Protein AF-A0A518K276-F1 (afdb_monomer_lite)

Secondary structure (DSSP, 8-state):
----GGGGSHHHHHHHHHHHHHHTT--GGG--EEEEEEEE---S-S--SSSS-----------EEEEEEEE----

Foldseek 3Di:
DDDDCVCVVPVNVVVVVVVVVVCVVDDQQPDKDKDKDKDKPPPDDPDDPDPDDDDDDDDDDIDIDIDIDIDGDDD

Organism: NCBI:txid2528022

Structure (mmCIF, N/CA/C/O backbone):
data_AF-A0A518K276-F1
#
_entry.id   AF-A0A518K276-F1
#
loop_
_atom_site.group_PDB
_atom_site.id
_atom_site.type_symbol
_atom_site.label_atom_id
_atom_site.label_alt_id
_atom_site.label_comp_id
_atom_site.label_asym_id
_atom_site.label_entity_id
_atom_site.label_seq_id
_atom_site.pdbx_PDB_ins_code
_atom_site.Cartn_x
_atom_site.Cartn_y
_atom_site.Cartn_z
_atom_site.occupancy
_atom_site.B_iso_or_equiv
_atom_site.auth_seq_id
_atom_site.auth_comp_id
_atom_site.auth_asym_id
_atom_site.auth_atom_id
_atom_site.pdbx_PDB_model_num
ATOM 1 N N . MET A 1 1 ? -11.535 -3.306 -14.863 1.00 58.50 1 MET A N 1
ATOM 2 C CA . MET A 1 1 ? -10.713 -3.294 -13.632 1.00 58.50 1 MET A CA 1
ATOM 3 C C . MET A 1 1 ? -10.262 -4.718 -13.366 1.00 58.50 1 MET A C 1
ATOM 5 O O . MET A 1 1 ? -11.070 -5.615 -13.551 1.00 58.50 1 MET A O 1
ATOM 9 N N . VAL A 1 2 ? -8.992 -4.929 -13.015 1.00 80.31 2 VAL A N 1
ATOM 10 C CA . VAL A 1 2 ? -8.469 -6.248 -12.619 1.00 80.31 2 VAL A CA 1
ATOM 11 C C . VAL A 1 2 ? -8.337 -6.241 -11.101 1.00 80.31 2 VAL A C 1
ATOM 13 O O . VAL A 1 2 ? -7.793 -5.288 -10.544 1.00 80.31 2 VAL A O 1
ATOM 16 N N . HIS A 1 3 ? -8.858 -7.269 -10.440 1.00 86.19 3 HIS A N 1
ATOM 17 C CA . HIS A 1 3 ? -8.756 -7.441 -8.994 1.00 86.19 3 HIS A CA 1
ATOM 18 C C . HIS A 1 3 ? -7.849 -8.629 -8.676 1.00 86.19 3 HIS A C 1
ATOM 20 O O . HIS A 1 3 ? -7.689 -9.537 -9.491 1.00 86.19 3 HIS A O 1
ATOM 26 N N . ALA A 1 4 ? -7.234 -8.612 -7.493 1.00 91.06 4 ALA A N 1
ATOM 27 C CA . ALA A 1 4 ? -6.458 -9.752 -7.027 1.00 91.06 4 ALA A CA 1
ATOM 28 C C . ALA A 1 4 ? -7.409 -10.922 -6.747 1.00 91.06 4 ALA A C 1
ATOM 30 O O . ALA A 1 4 ? -8.301 -10.779 -5.915 1.00 91.06 4 ALA A O 1
ATOM 31 N N . ALA A 1 5 ? -7.189 -12.071 -7.392 1.00 95.69 5 ALA A N 1
ATOM 32 C CA . ALA A 1 5 ? -8.005 -13.278 -7.201 1.00 95.69 5 ALA A CA 1
ATOM 33 C C . ALA A 1 5 ? -8.040 -13.750 -5.734 1.00 95.69 5 ALA A C 1
ATOM 35 O O . ALA A 1 5 ? -9.000 -14.365 -5.285 1.00 95.69 5 ALA A O 1
ATOM 36 N N . GLU A 1 6 ? -7.016 -13.408 -4.948 1.00 95.75 6 GLU A N 1
ATOM 37 C CA . GLU A 1 6 ? -6.981 -13.656 -3.506 1.00 95.75 6 GLU A CA 1
ATOM 38 C C . GLU A 1 6 ? -8.124 -12.967 -2.743 1.00 95.75 6 GLU A C 1
ATOM 40 O O . GLU A 1 6 ? -8.494 -13.432 -1.672 1.00 95.75 6 GLU A O 1
ATOM 45 N N . GLN A 1 7 ? -8.739 -11.911 -3.290 1.00 93.56 7 GLN A N 1
ATOM 46 C CA . GLN A 1 7 ? -9.928 -11.302 -2.685 1.00 93.56 7 GLN A CA 1
ATOM 47 C C . GLN A 1 7 ? -11.137 -12.244 -2.673 1.00 93.56 7 GLN A C 1
ATOM 49 O O . GLN A 1 7 ? -11.946 -12.140 -1.753 1.00 93.56 7 GLN A O 1
ATOM 54 N N . ASP A 1 8 ? -11.229 -13.162 -3.639 1.00 95.50 8 ASP A N 1
ATOM 55 C CA . ASP A 1 8 ? -12.331 -14.123 -3.762 1.00 95.50 8 ASP A CA 1
ATOM 56 C C . ASP A 1 8 ? -12.102 -15.387 -2.926 1.00 95.50 8 ASP A C 1
ATOM 58 O O . ASP A 1 8 ? -13.010 -16.205 -2.763 1.00 95.50 8 ASP A O 1
ATOM 62 N N . ARG A 1 9 ? -10.901 -15.561 -2.353 1.00 97.88 9 ARG A N 1
ATOM 63 C CA . ARG A 1 9 ? -10.654 -16.662 -1.423 1.00 97.88 9 ARG A CA 1
ATOM 64 C C . ARG A 1 9 ? -11.609 -16.539 -0.229 1.00 97.88 9 ARG A C 1
ATOM 66 O O . ARG A 1 9 ? -11.618 -15.485 0.416 1.00 97.88 9 ARG A O 1
ATOM 73 N N . PRO A 1 10 ? -12.373 -17.593 0.119 1.00 97.94 10 PRO A N 1
ATOM 74 C CA . PRO A 1 10 ? -13.419 -17.503 1.139 1.00 97.94 10 PRO A CA 1
ATOM 75 C C . PRO A 1 10 ? -12.924 -16.981 2.493 1.00 97.94 10 PRO A C 1
ATOM 77 O O . PRO A 1 10 ? -13.602 -16.184 3.142 1.00 97.94 10 PRO A O 1
ATOM 80 N N . ASP A 1 11 ? -11.717 -17.375 2.905 1.00 97.75 11 ASP A N 1
ATOM 81 C CA . ASP A 1 11 ? -11.105 -16.935 4.158 1.00 97.75 11 ASP A CA 1
ATOM 82 C C . ASP A 1 11 ? -10.735 -15.443 4.139 1.00 97.75 11 ASP A C 1
ATOM 84 O O . ASP A 1 11 ? -10.930 -14.736 5.132 1.00 97.75 11 ASP A O 1
ATOM 88 N N . VAL A 1 12 ? -10.246 -14.941 3.003 1.00 97.25 12 VAL A N 1
ATOM 89 C CA . VAL A 1 12 ? -9.906 -13.527 2.806 1.00 97.25 12 VAL A 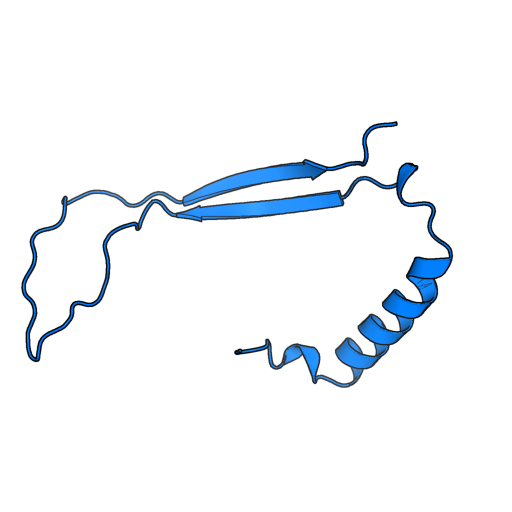CA 1
ATOM 90 C C . VAL A 1 12 ? -11.172 -12.678 2.724 1.00 97.25 12 VAL A C 1
ATOM 92 O O . VAL A 1 12 ? -11.264 -11.654 3.405 1.00 97.25 12 VAL A O 1
ATOM 95 N N . ALA A 1 13 ? -12.171 -13.109 1.953 1.00 96.88 13 ALA A N 1
ATOM 96 C CA . ALA A 1 13 ? -13.451 -12.419 1.816 1.00 96.88 13 ALA A CA 1
ATOM 97 C C . ALA A 1 13 ? -14.174 -12.275 3.167 1.00 96.88 13 ALA A C 1
ATOM 99 O O . ALA A 1 13 ? -14.643 -11.181 3.511 1.00 96.88 13 ALA A O 1
ATOM 100 N N . LEU A 1 14 ? -14.195 -13.344 3.974 1.00 98.00 14 LEU A N 1
ATOM 101 C CA . LEU A 1 14 ? -14.775 -13.328 5.317 1.00 98.00 14 LEU A CA 1
ATOM 102 C C . LEU A 1 14 ? -14.045 -12.334 6.230 1.00 98.00 14 LEU A C 1
ATOM 104 O O . LEU A 1 14 ? -14.684 -11.475 6.841 1.00 98.00 14 LEU A O 1
ATOM 108 N N . LYS A 1 15 ? -12.706 -12.385 6.272 1.00 97.50 15 LYS A N 1
ATOM 109 C CA . LYS A 1 15 ? -11.889 -11.458 7.076 1.00 97.50 15 LYS A CA 1
ATO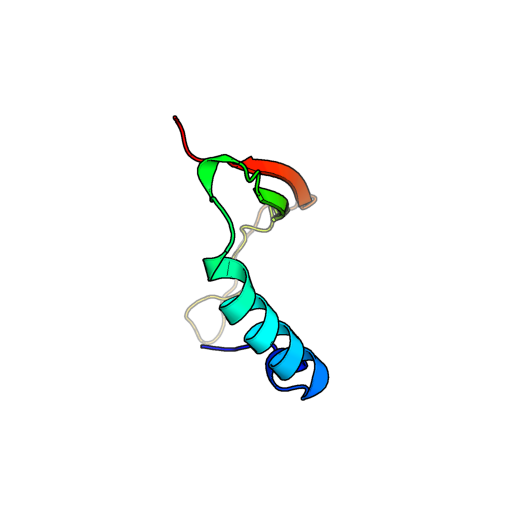M 110 C C . LYS A 1 15 ? -12.094 -10.003 6.663 1.00 97.50 15 LYS A C 1
ATOM 112 O O . LYS A 1 15 ? -12.245 -9.142 7.524 1.00 97.50 15 LYS A O 1
ATOM 117 N N . ARG A 1 16 ? -12.143 -9.714 5.358 1.00 96.12 16 ARG A N 1
ATOM 118 C CA . ARG A 1 16 ? -12.385 -8.355 4.841 1.00 96.12 16 ARG A CA 1
ATOM 119 C C . ARG A 1 16 ? -13.771 -7.846 5.220 1.00 96.12 16 ARG A C 1
ATOM 121 O O . ARG A 1 16 ? -13.911 -6.673 5.560 1.00 96.12 16 ARG A O 1
ATOM 128 N N . THR A 1 17 ? -14.776 -8.716 5.186 1.00 96.62 17 THR A N 1
ATOM 129 C CA . THR A 1 17 ? -16.147 -8.380 5.587 1.00 96.62 17 THR A CA 1
ATOM 130 C C . THR A 1 17 ? -16.221 -8.088 7.085 1.00 96.62 17 THR A C 1
ATOM 132 O O . THR A 1 17 ? -16.690 -7.020 7.472 1.00 96.62 17 THR A O 1
ATOM 135 N N . ALA A 1 18 ? -15.662 -8.963 7.925 1.00 97.19 18 ALA A N 1
ATOM 136 C CA . ALA A 1 18 ? -15.582 -8.748 9.370 1.00 97.19 18 ALA A CA 1
ATOM 137 C C . ALA A 1 18 ? -14.816 -7.460 9.723 1.00 97.19 18 ALA A C 1
ATOM 139 O O . ALA A 1 18 ? -15.284 -6.657 10.527 1.00 97.19 18 ALA A O 1
ATOM 140 N N . TRP A 1 19 ? -13.681 -7.212 9.061 1.00 96.00 19 TRP A N 1
ATOM 141 C CA . TRP A 1 19 ? -12.897 -5.989 9.231 1.00 96.00 19 TRP A CA 1
ATOM 142 C C . TRP A 1 19 ? -13.689 -4.727 8.868 1.00 96.00 19 TRP A C 1
ATOM 144 O O . TRP A 1 19 ? -13.602 -3.724 9.572 1.00 96.00 19 TRP A O 1
ATOM 154 N N . ARG A 1 20 ? -14.487 -4.755 7.791 1.00 95.25 20 ARG A N 1
ATOM 155 C CA . ARG A 1 20 ? -15.359 -3.629 7.408 1.00 95.25 20 ARG A CA 1
ATOM 156 C C . ARG A 1 20 ? -16.407 -3.315 8.471 1.00 95.25 20 ARG A C 1
ATOM 158 O O . ARG A 1 20 ? -16.601 -2.144 8.774 1.00 95.25 20 ARG A O 1
ATOM 165 N N . PHE A 1 21 ? -17.044 -4.329 9.054 1.00 96.75 21 PHE A N 1
ATOM 166 C CA . PHE A 1 21 ? 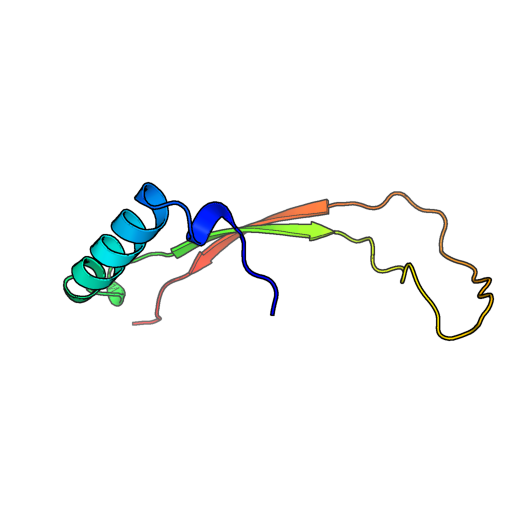-17.986 -4.113 10.156 1.00 96.75 21 PHE A CA 1
ATOM 167 C C . PHE A 1 21 ? -17.291 -3.568 11.405 1.00 96.75 21 PHE A C 1
ATOM 169 O O . PHE A 1 21 ? -17.795 -2.653 12.054 1.00 96.75 21 PHE A O 1
ATOM 176 N N . TRP A 1 22 ? -16.107 -4.090 11.725 1.00 96.06 22 TRP A N 1
ATOM 177 C CA . TRP A 1 22 ? -15.364 -3.661 12.905 1.00 96.06 22 TRP A CA 1
ATOM 178 C C . TRP A 1 22 ? -14.891 -2.203 12.815 1.00 96.06 22 TRP A C 1
ATOM 180 O O . TRP A 1 22 ? -14.967 -1.483 13.809 1.00 96.06 22 TRP A O 1
ATOM 190 N N . GLN A 1 23 ? -14.503 -1.734 11.622 1.00 94.38 23 GLN A N 1
ATOM 191 C CA . GLN A 1 23 ? -14.046 -0.357 11.384 1.00 94.38 23 GLN A CA 1
ATOM 192 C C . GLN A 1 23 ? -15.016 0.728 11.873 1.00 94.38 23 GLN A C 1
ATOM 194 O O . GLN A 1 23 ? -14.555 1.798 12.260 1.00 94.38 23 GLN A O 1
ATOM 199 N N . ALA A 1 24 ? -16.327 0.466 11.914 1.00 93.62 24 ALA A N 1
ATOM 200 C CA . ALA A 1 24 ? -17.315 1.421 12.425 1.00 93.62 24 ALA A CA 1
ATOM 201 C C . ALA A 1 24 ? -17.099 1.807 13.905 1.00 93.62 24 ALA A C 1
ATOM 203 O O . ALA A 1 24 ? -17.600 2.835 14.350 1.00 93.62 24 ALA A O 1
ATOM 204 N N . HIS A 1 25 ? -16.343 1.005 14.658 1.00 95.50 25 HIS A N 1
ATOM 205 C CA . HIS A 1 25 ? -16.053 1.223 16.078 1.00 95.50 25 HIS A CA 1
ATOM 206 C C . HIS A 1 25 ? -14.720 1.952 16.317 1.00 95.50 25 HIS A C 1
ATOM 208 O O . HIS A 1 25 ? -14.346 2.200 17.463 1.00 95.50 25 HIS A O 1
ATOM 214 N N . LEU A 1 26 ? -13.979 2.280 15.255 1.00 93.50 26 LEU A N 1
ATOM 215 C CA . LEU A 1 26 ? -12.709 2.993 15.338 1.00 93.50 26 LEU A CA 1
ATOM 216 C C . LEU A 1 26 ? -12.924 4.508 15.277 1.00 93.50 26 LEU A C 1
ATOM 218 O O . LEU A 1 26 ? -13.701 4.991 14.461 1.00 93.50 26 LEU A O 1
ATOM 222 N N . ASP A 1 27 ? -12.170 5.269 16.076 1.00 93.06 27 ASP A N 1
ATOM 223 C CA . ASP A 1 27 ? -12.040 6.726 15.913 1.00 93.06 27 ASP A CA 1
ATOM 224 C C . ASP A 1 27 ? -10.848 7.033 14.986 1.00 93.06 27 ASP A C 1
ATOM 226 O O . ASP A 1 27 ? -9.698 6.901 15.424 1.00 93.06 27 ASP A O 1
ATOM 230 N N . PRO A 1 28 ? -11.069 7.474 13.729 1.00 90.31 28 PRO A N 1
ATOM 231 C CA . PRO A 1 28 ? -9.991 7.685 12.761 1.00 90.31 28 PRO A CA 1
ATOM 232 C C . PRO A 1 28 ? -8.947 8.717 13.202 1.00 90.31 28 PRO A C 1
ATOM 234 O O . PRO A 1 28 ? -7.808 8.673 12.745 1.00 90.31 28 PRO A O 1
ATOM 237 N N . ARG A 1 29 ? -9.296 9.637 14.113 1.00 92.69 29 ARG A N 1
ATOM 238 C CA . ARG A 1 29 ? -8.376 10.677 14.614 1.00 92.69 29 ARG A CA 1
ATOM 239 C C . ARG A 1 29 ? -7.284 10.120 15.528 1.00 92.69 29 ARG A C 1
ATOM 241 O O . ARG A 1 29 ? -6.247 10.765 15.717 1.00 92.69 29 ARG A O 1
ATOM 248 N N . LYS A 1 30 ? -7.515 8.927 16.083 1.00 93.12 30 LYS A N 1
ATOM 249 C CA . LYS A 1 30 ? -6.570 8.196 16.936 1.00 93.12 30 LYS A CA 1
ATOM 250 C C . LYS A 1 30 ? -5.705 7.211 16.151 1.00 93.12 30 LYS A C 1
ATOM 252 O O . LYS A 1 30 ? -4.794 6.629 16.731 1.00 93.12 30 LYS A O 1
ATOM 257 N N . LEU A 1 31 ? -5.977 7.025 14.860 1.00 93.88 31 LEU A N 1
ATOM 258 C CA . LEU A 1 31 ? -5.238 6.104 14.006 1.00 93.88 31 LEU A CA 1
ATOM 259 C C . LEU A 1 31 ? -4.124 6.827 13.243 1.00 93.88 31 LEU A C 1
ATOM 261 O O . LEU A 1 31 ? -4.240 8.001 12.885 1.00 93.88 31 LEU A O 1
ATOM 265 N N . VAL A 1 32 ? -3.057 6.083 12.965 1.00 95.38 32 VAL A N 1
ATOM 266 C CA . VAL A 1 32 ? -1.996 6.462 12.031 1.00 95.38 32 VAL A CA 1
ATOM 267 C C . VAL A 1 32 ? -1.901 5.345 10.999 1.00 95.38 32 VAL A C 1
ATOM 269 O O . VAL A 1 32 ? -1.664 4.192 11.355 1.00 95.38 32 VAL A O 1
ATOM 272 N N . PHE A 1 33 ? -2.123 5.675 9.731 1.00 94.31 33 PHE A N 1
ATOM 273 C CA . PHE A 1 33 ? -1.958 4.746 8.619 1.00 94.31 33 PHE A CA 1
ATOM 274 C C . PHE A 1 33 ? -0.485 4.673 8.252 1.00 94.31 33 PHE A C 1
ATOM 276 O O . PHE A 1 33 ? 0.120 5.706 7.978 1.00 94.31 33 PHE A O 1
ATOM 283 N N . LEU A 1 34 ? 0.072 3.467 8.248 1.00 96.50 34 LEU A N 1
ATOM 284 C CA . LEU A 1 34 ? 1.441 3.189 7.833 1.00 96.50 34 LEU A CA 1
ATOM 285 C C . LEU A 1 34 ? 1.398 2.381 6.545 1.00 96.50 34 LEU A C 1
ATOM 287 O O . LEU A 1 34 ? 0.643 1.413 6.461 1.00 96.50 34 LEU A O 1
ATOM 291 N N . ASP A 1 35 ? 2.200 2.778 5.567 1.00 96.00 35 ASP A N 1
ATOM 292 C CA . ASP A 1 35 ? 2.339 2.046 4.315 1.00 96.00 35 ASP A CA 1
ATOM 293 C C . ASP A 1 35 ? 3.764 2.158 3.770 1.00 96.00 35 ASP A C 1
ATOM 295 O O . ASP A 1 35 ? 4.492 3.121 4.044 1.00 96.00 35 ASP A O 1
ATOM 299 N N . GLU A 1 36 ? 4.143 1.155 2.987 1.00 97.44 36 GLU A N 1
ATOM 300 C CA . GLU A 1 36 ? 5.376 1.131 2.217 1.00 97.44 36 GLU A CA 1
ATOM 301 C C . GLU A 1 36 ? 5.038 1.205 0.730 1.00 97.44 36 GLU A C 1
ATOM 303 O O . GLU A 1 36 ? 4.33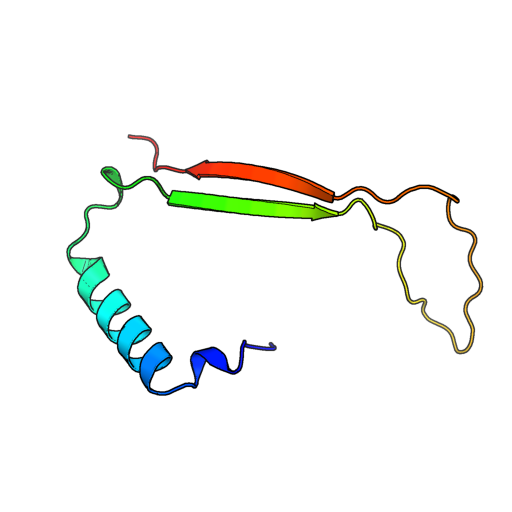6 0.355 0.188 1.00 97.44 36 GLU A O 1
ATOM 308 N N . THR A 1 37 ? 5.591 2.198 0.038 1.00 94.94 37 T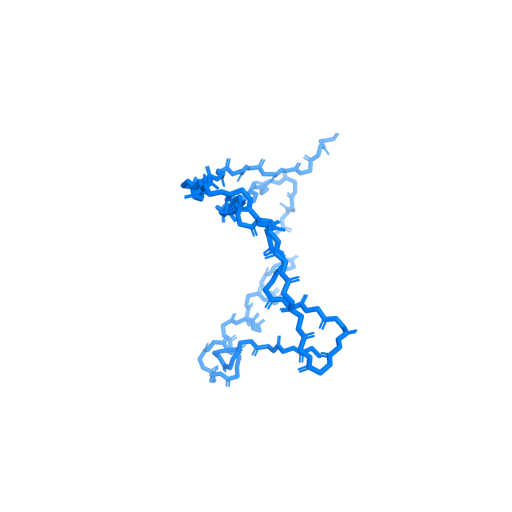HR A N 1
ATOM 309 C CA . THR A 1 37 ? 5.435 2.336 -1.409 1.00 94.94 37 THR A CA 1
ATOM 310 C C . THR A 1 37 ? 6.792 2.263 -2.100 1.00 94.94 37 THR A C 1
ATOM 312 O O . THR A 1 37 ? 7.708 3.027 -1.799 1.00 94.94 37 THR A O 1
ATOM 315 N N . GLY A 1 38 ? 6.913 1.373 -3.086 1.00 94.62 38 GLY A N 1
ATOM 316 C CA . GLY A 1 38 ? 8.049 1.332 -4.005 1.00 94.62 38 GLY A CA 1
ATOM 317 C C . GLY A 1 38 ? 7.792 2.166 -5.262 1.00 94.62 38 GLY A C 1
ATOM 318 O O . GLY A 1 38 ? 6.808 1.945 -5.966 1.00 94.62 38 GLY A O 1
ATOM 319 N N . ALA A 1 39 ? 8.700 3.083 -5.591 1.00 92.94 39 ALA A N 1
ATOM 320 C CA . ALA A 1 39 ? 8.676 3.868 -6.823 1.00 92.94 39 ALA A CA 1
ATOM 321 C C . ALA A 1 39 ? 9.857 3.480 -7.722 1.00 92.94 39 ALA A C 1
ATOM 323 O O . ALA A 1 39 ? 11.019 3.684 -7.366 1.00 92.94 39 ALA A O 1
ATOM 324 N N . SER A 1 40 ? 9.570 2.913 -8.898 1.00 89.69 40 SER A N 1
ATOM 325 C CA . SER A 1 40 ? 10.605 2.556 -9.873 1.00 89.69 40 SER A CA 1
ATOM 326 C C . SER A 1 40 ? 10.866 3.695 -10.853 1.00 89.69 40 SER A C 1
ATOM 328 O O . SER A 1 40 ? 9.934 4.282 -11.396 1.00 89.69 40 SER A O 1
ATOM 330 N N . THR A 1 41 ? 12.137 3.956 -11.157 1.00 88.69 41 THR A N 1
ATOM 331 C CA . THR A 1 41 ? 12.541 4.938 -12.174 1.00 88.69 41 THR A CA 1
ATOM 332 C C . THR A 1 41 ? 12.471 4.395 -13.604 1.00 88.69 41 THR A C 1
ATOM 334 O O . THR A 1 41 ? 12.895 5.075 -14.539 1.00 88.69 41 THR A O 1
ATOM 337 N N . LYS A 1 42 ? 11.906 3.193 -13.807 1.00 87.25 42 LYS A N 1
ATOM 338 C CA . LYS A 1 42 ? 11.567 2.631 -15.127 1.00 87.25 42 LYS A CA 1
ATOM 339 C C . LYS A 1 42 ? 10.415 3.410 -15.768 1.00 87.25 42 LYS A C 1
ATOM 341 O O . LYS A 1 42 ? 9.295 2.924 -15.856 1.00 87.25 42 LYS A O 1
ATOM 346 N N . MET A 1 43 ? 10.694 4.629 -16.217 1.00 86.06 43 MET A N 1
ATOM 347 C CA . MET A 1 43 ? 9.704 5.504 -16.859 1.00 86.06 43 MET A CA 1
ATOM 348 C C . MET A 1 43 ? 9.668 5.350 -18.384 1.00 86.06 43 MET A C 1
ATOM 350 O O . MET A 1 43 ? 8.857 5.978 -19.062 1.00 86.06 43 MET A O 1
ATOM 354 N N . THR A 1 44 ? 10.543 4.507 -18.932 1.00 88.69 44 THR A N 1
ATOM 355 C CA . THR A 1 44 ? 10.555 4.186 -20.358 1.00 88.69 44 THR A CA 1
ATOM 356 C C . THR A 1 44 ? 9.323 3.359 -20.707 1.00 88.69 44 THR A C 1
ATOM 358 O O . THR A 1 44 ? 9.103 2.294 -20.128 1.00 88.69 44 THR A O 1
ATOM 361 N N . ARG A 1 45 ? 8.525 3.828 -21.671 1.00 86.75 45 ARG A N 1
ATOM 362 C CA . ARG A 1 45 ? 7.376 3.068 -22.178 1.00 86.75 45 ARG A CA 1
ATOM 363 C C . ARG A 1 45 ? 7.858 1.805 -22.886 1.00 86.75 45 ARG A C 1
ATOM 365 O O . ARG A 1 45 ? 8.733 1.865 -23.739 1.00 86.75 45 ARG A O 1
ATOM 372 N N . THR A 1 46 ? 7.239 0.672 -22.571 1.00 86.69 46 THR A N 1
ATOM 373 C CA . THR A 1 46 ? 7.538 -0.629 -23.194 1.00 86.69 46 THR A CA 1
ATOM 374 C C . THR A 1 46 ? 6.733 -0.889 -24.468 1.00 86.69 46 THR A C 1
ATOM 376 O O . THR A 1 46 ? 6.856 -1.952 -25.067 1.00 86.69 46 THR A O 1
ATOM 379 N N . HIS A 1 47 ? 5.893 0.061 -24.888 1.00 87.69 47 HIS A N 1
ATOM 380 C CA . HIS A 1 47 ? 5.006 -0.077 -26.037 1.00 87.69 47 HIS A CA 1
ATOM 381 C C . HIS A 1 47 ? 4.843 1.252 -26.789 1.00 87.69 47 HIS A C 1
ATOM 383 O O . HIS A 1 47 ? 4.852 2.33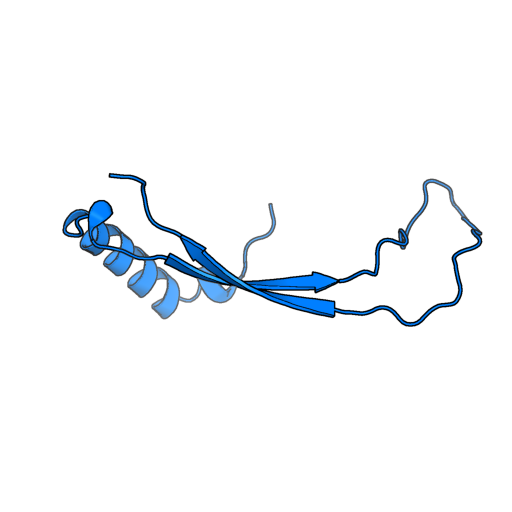2 -26.193 1.00 87.69 47 HIS A O 1
ATOM 389 N N . GLY A 1 48 ? 4.606 1.164 -28.098 1.00 89.56 48 GLY A N 1
ATOM 390 C CA . GLY A 1 48 ? 4.256 2.293 -28.961 1.00 89.56 48 GLY A CA 1
ATOM 391 C C . GLY A 1 48 ? 3.018 1.994 -29.811 1.00 89.56 48 GLY A C 1
ATOM 392 O O . GLY A 1 48 ? 2.465 0.899 -29.753 1.00 89.56 48 GLY A O 1
ATOM 393 N N . ARG A 1 49 ? 2.542 2.982 -30.574 1.00 92.75 49 ARG A N 1
ATOM 394 C CA . ARG A 1 49 ? 1.326 2.866 -31.398 1.00 92.75 49 ARG A CA 1
ATOM 395 C C . ARG A 1 49 ? 1.680 2.713 -32.883 1.00 92.75 49 ARG A C 1
ATOM 397 O O . ARG A 1 49 ? 1.503 3.651 -33.647 1.00 92.75 49 ARG A O 1
ATOM 404 N N . ALA A 1 50 ? 2.202 1.552 -33.271 1.00 91.50 50 ALA A N 1
ATOM 405 C CA . ALA A 1 50 ? 2.363 1.121 -34.665 1.00 91.50 50 ALA A CA 1
ATOM 406 C C . ALA A 1 50 ? 2.577 -0.403 -34.710 1.00 91.50 50 ALA A C 1
ATOM 408 O O . ALA A 1 50 ? 2.793 -1.020 -33.669 1.00 91.50 50 ALA A O 1
ATOM 409 N N . ALA A 1 51 ? 2.553 -1.005 -35.904 1.00 90.56 51 ALA A N 1
ATOM 410 C CA . ALA A 1 51 ? 2.837 -2.435 -36.076 1.00 90.56 51 ALA A CA 1
ATOM 411 C C . ALA A 1 51 ? 4.269 -2.816 -35.642 1.00 90.56 51 ALA A C 1
ATOM 413 O O . ALA A 1 51 ? 4.491 -3.909 -35.131 1.00 90.56 51 ALA A O 1
ATOM 414 N N . CYS A 1 52 ? 5.230 -1.902 -35.806 1.00 88.94 52 CYS A N 1
ATOM 415 C CA . CYS A 1 52 ? 6.593 -2.026 -35.299 1.00 88.94 52 CYS A CA 1
ATOM 416 C C . CYS A 1 52 ? 7.077 -0.644 -34.845 1.00 88.94 52 CYS A C 1
ATOM 418 O O . CYS A 1 52 ? 6.968 0.324 -35.599 1.00 88.94 52 CYS A O 1
ATOM 420 N N . VAL A 1 53 ? 7.574 -0.538 -33.611 1.00 91.38 53 VAL A N 1
ATOM 421 C CA . VAL A 1 53 ? 8.092 0.714 -33.044 1.00 91.38 53 VAL A CA 1
ATOM 422 C C . VAL A 1 53 ? 9.516 0.472 -32.575 1.00 91.38 53 VAL A C 1
ATOM 424 O O . VAL A 1 53 ? 9.756 -0.395 -31.739 1.00 91.38 53 VAL A O 1
ATOM 427 N N . VAL A 1 54 ? 10.445 1.255 -33.116 1.00 91.19 54 VAL A N 1
ATOM 428 C CA . VAL A 1 54 ? 11.843 1.306 -32.685 1.00 91.19 54 VAL A CA 1
ATOM 429 C C . VAL A 1 54 ? 12.062 2.671 -32.051 1.00 91.19 54 VAL A C 1
ATOM 431 O O . VAL A 1 54 ? 11.761 3.687 -32.673 1.00 91.19 54 VAL A O 1
ATOM 434 N N . ASP A 1 55 ? 12.571 2.695 -30.823 1.00 89.69 55 ASP A N 1
ATOM 435 C CA . ASP A 1 55 ? 12.839 3.931 -30.088 1.00 89.69 55 ASP A CA 1
ATOM 436 C C . ASP A 1 55 ? 14.194 3.848 -29.369 1.00 89.69 55 ASP A C 1
ATOM 438 O O . ASP A 1 55 ? 14.740 2.760 -29.155 1.00 89.69 55 ASP A O 1
ATOM 442 N N . ARG A 1 56 ? 14.760 5.004 -29.018 1.00 88.38 56 ARG A N 1
ATOM 443 C CA . ARG A 1 56 ? 16.030 5.125 -28.296 1.00 88.38 56 ARG A CA 1
ATOM 444 C C . ARG A 1 56 ? 15.757 5.585 -26.878 1.00 88.38 56 ARG A C 1
ATOM 446 O O . ARG A 1 56 ? 15.110 6.601 -26.651 1.00 88.38 56 ARG A O 1
ATOM 453 N N . VAL A 1 57 ? 16.307 4.859 -25.917 1.00 86.19 57 VAL A N 1
ATOM 454 C CA . VAL A 1 57 ? 16.081 5.114 -24.495 1.00 86.19 57 VAL A CA 1
ATOM 455 C C . VAL A 1 57 ? 17.431 5.253 -23.800 1.00 86.19 57 VAL A C 1
ATOM 457 O O . VAL A 1 57 ? 18.394 4.609 -24.230 1.00 86.19 57 VAL A O 1
ATOM 460 N N . PRO A 1 58 ? 17.550 6.088 -22.754 1.00 83.94 58 PRO A N 1
ATOM 461 C CA . PRO A 1 58 ? 18.797 6.203 -22.014 1.00 83.94 58 PRO A CA 1
ATOM 462 C C . PRO A 1 58 ? 19.244 4.830 -21.505 1.00 83.94 58 PRO A C 1
ATOM 464 O O . PRO A 1 58 ? 18.483 4.128 -20.835 1.00 83.94 58 PRO A O 1
ATOM 467 N N . HIS A 1 59 ? 20.479 4.443 -21.820 1.00 77.00 59 HIS A N 1
ATOM 468 C CA . HIS A 1 59 ? 21.082 3.258 -21.228 1.00 77.00 59 HIS A CA 1
ATOM 469 C C . HIS A 1 59 ? 21.484 3.604 -19.792 1.00 77.00 59 HIS A C 1
ATOM 471 O O . HIS A 1 59 ? 22.380 4.417 -19.573 1.00 77.00 59 HIS A O 1
ATOM 477 N N . GLY A 1 60 ? 20.779 3.048 -18.808 1.00 74.31 60 GLY A N 1
ATOM 478 C CA . GLY A 1 60 ? 21.013 3.368 -17.406 1.00 74.31 60 GLY A CA 1
ATOM 479 C C . GLY A 1 60 ? 20.438 2.329 -16.455 1.00 74.31 60 GLY A C 1
ATOM 480 O O . GLY A 1 60 ? 19.520 1.578 -16.789 1.00 74.31 60 GLY A O 1
ATOM 481 N N . HIS A 1 61 ? 20.989 2.292 -15.243 1.00 75.88 61 HIS A N 1
ATOM 482 C CA . HIS A 1 61 ? 20.485 1.436 -14.178 1.00 75.88 61 HIS A CA 1
ATOM 483 C C . HIS A 1 61 ? 19.194 2.020 -13.611 1.00 75.88 61 HIS A C 1
ATOM 485 O O . HIS A 1 61 ? 19.186 3.075 -12.974 1.00 75.88 61 HIS A O 1
ATOM 491 N N . TRP A 1 62 ? 18.096 1.306 -13.825 1.00 83.25 62 TRP A N 1
ATOM 492 C CA . TRP A 1 62 ? 16.839 1.584 -13.153 1.00 83.25 62 TRP A CA 1
ATOM 493 C C . TRP A 1 62 ? 16.990 1.359 -11.653 1.00 83.25 62 TRP A C 1
ATOM 495 O O . TRP A 1 62 ? 17.546 0.347 -11.226 1.00 83.25 62 TRP A O 1
ATOM 505 N N . LYS A 1 63 ? 16.463 2.283 -10.857 1.00 86.31 63 LYS A N 1
ATOM 506 C CA . LYS A 1 63 ? 16.438 2.179 -9.401 1.00 86.31 63 LYS A CA 1
ATOM 507 C C . LYS A 1 63 ? 14.994 2.068 -8.941 1.00 86.31 63 LYS A C 1
ATOM 509 O O . LYS A 1 63 ? 14.085 2.588 -9.587 1.00 86.31 63 LYS A O 1
ATOM 514 N N . THR A 1 64 ? 14.796 1.388 -7.825 1.00 91.94 64 THR A N 1
ATOM 515 C CA . THR A 1 64 ? 13.537 1.431 -7.089 1.00 91.94 64 THR A CA 1
ATOM 516 C C . THR A 1 64 ? 13.827 2.106 -5.765 1.00 91.94 64 THR A C 1
ATOM 518 O O . THR A 1 64 ? 14.743 1.697 -5.056 1.00 91.94 64 THR A O 1
ATOM 521 N N . THR A 1 65 ? 13.079 3.157 -5.463 1.00 93.75 65 THR A N 1
ATOM 522 C CA . THR A 1 65 ? 13.120 3.827 -4.167 1.00 93.75 65 THR A CA 1
ATOM 523 C C . THR A 1 65 ? 11.963 3.311 -3.335 1.00 93.75 65 THR A C 1
ATOM 525 O O . THR A 1 65 ? 10.816 3.395 -3.767 1.00 93.75 65 THR A O 1
ATOM 528 N N . THR A 1 66 ? 12.261 2.802 -2.148 1.00 94.94 66 THR A N 1
ATOM 529 C CA . THR A 1 66 ? 11.249 2.468 -1.147 1.00 94.94 66 THR A CA 1
ATOM 530 C C . THR A 1 66 ? 10.985 3.688 -0.276 1.00 94.94 66 THR A C 1
ATOM 532 O O . THR A 1 66 ? 11.919 4.306 0.236 1.00 94.94 66 THR A O 1
ATOM 535 N N . PHE A 1 67 ? 9.715 4.034 -0.111 1.00 94.44 67 PHE A N 1
ATOM 536 C CA . PHE A 1 67 ? 9.252 5.104 0.755 1.00 94.44 67 PHE A CA 1
ATOM 537 C C . PHE A 1 67 ? 8.348 4.525 1.840 1.00 94.44 67 PHE A C 1
ATOM 539 O O . PHE A 1 67 ? 7.345 3.884 1.535 1.00 94.44 67 PHE A O 1
ATOM 546 N N . LEU A 1 68 ? 8.698 4.781 3.099 1.00 97.25 68 LEU A N 1
ATOM 547 C CA . LEU A 1 68 ? 7.853 4.488 4.251 1.00 97.25 68 LEU A CA 1
ATOM 548 C C . LEU A 1 68 ? 7.133 5.766 4.667 1.00 97.25 68 LEU A C 1
ATOM 550 O O . LEU A 1 68 ? 7.771 6.791 4.918 1.00 97.25 68 LEU A O 1
ATOM 554 N N . GLY A 1 69 ? 5.808 5.697 4.732 1.00 96.25 69 GLY A N 1
ATOM 555 C CA . GLY A 1 69 ? 4.954 6.837 5.028 1.00 96.25 69 GLY A CA 1
ATOM 556 C C . GLY A 1 69 ? 4.017 6.566 6.194 1.00 96.25 69 GLY A C 1
ATOM 557 O O . GLY A 1 69 ? 3.523 5.455 6.370 1.00 96.25 69 GLY A O 1
ATOM 558 N N . ALA A 1 70 ? 3.748 7.617 6.966 1.00 96.38 70 ALA A N 1
ATOM 559 C CA . ALA A 1 70 ? 2.738 7.625 8.012 1.00 96.38 70 ALA A CA 1
ATOM 560 C C . ALA A 1 70 ? 1.763 8.781 7.772 1.00 96.38 70 ALA A C 1
ATOM 562 O O . ALA A 1 70 ? 2.190 9.928 7.630 1.00 96.38 70 ALA A O 1
ATOM 563 N N . LEU A 1 71 ? 0.461 8.499 7.744 1.00 95.00 71 LEU A N 1
ATOM 564 C CA . LEU A 1 71 ? -0.586 9.494 7.523 1.00 95.00 71 LEU A CA 1
ATOM 565 C C . LEU A 1 71 ? -1.591 9.482 8.673 1.00 95.00 71 LEU A C 1
ATOM 567 O O . LEU A 1 71 ? -2.034 8.429 9.129 1.00 95.00 71 LEU A O 1
ATOM 571 N N . ARG A 1 72 ? -1.996 10.673 9.117 1.00 95.19 72 ARG A N 1
ATOM 572 C CA . ARG A 1 72 ? -3.106 10.858 10.054 1.00 95.19 72 ARG A CA 1
ATOM 573 C C . ARG A 1 72 ? -3.909 12.108 9.691 1.00 95.19 72 ARG A C 1
ATOM 575 O O . ARG A 1 72 ? -3.324 13.044 9.138 1.00 95.19 72 ARG A O 1
ATOM 582 N N . PRO A 1 73 ? -5.209 12.169 10.019 1.00 89.94 73 PRO A N 1
ATOM 583 C CA . PRO A 1 73 ? -5.980 13.398 9.889 1.00 89.94 73 PRO A CA 1
ATOM 584 C C . PRO A 1 73 ? -5.352 14.514 10.726 1.00 89.94 73 PRO A C 1
ATOM 586 O O . PRO A 1 73 ? -4.881 14.277 11.844 1.00 89.94 73 PRO A O 1
ATOM 589 N N . ARG A 1 74 ? -5.350 15.731 10.184 1.00 82.62 74 ARG A N 1
ATOM 590 C CA . ARG A 1 74 ? -5.018 16.923 10.965 1.00 82.62 74 ARG A CA 1
ATOM 591 C C . ARG A 1 74 ? -6.160 17.172 11.961 1.00 82.62 74 ARG A C 1
ATOM 593 O O . ARG A 1 74 ? -7.316 16.956 11.604 1.00 82.62 74 ARG A O 1
ATOM 600 N N . ALA A 1 75 ? -5.809 17.525 13.198 1.00 71.88 75 ALA A N 1
ATOM 601 C CA . ALA A 1 75 ? -6.772 17.838 14.255 1.00 71.88 75 ALA A CA 1
ATOM 602 C C . ALA A 1 75 ? -7.595 19.088 13.923 1.00 71.88 75 ALA A C 1
ATOM 604 O O . ALA A 1 75 ? -7.025 19.992 13.265 1.00 71.88 75 ALA A O 1
#

pLDDT: mean 91.17, std 6.9, range [58.5, 98.0]

Sequence (75 aa):
MVHAAEQDRPDVALKRTAWRFWQAHLDPRKLVFLDETGASTKMTRTHGRAACVVDRVPHGHWKTTTFLGALRPRA

Radius of gyration: 20.51 Å; chains: 1; bounding box: 39×35×53 Å